Protein AF-L8DK13-F1 (afdb_monomer_lite)

Foldseek 3Di:
DDDDDDPDDPPPDPPDDDDVVDDPVPDPQKDKDFAQPPLDPVSPTFKMKIFGNDPAFADDDDADPDPFDALVRVVVVVVCVVRGDGMDMGGPNDPNGPVPDDSVVVVVVVVVVVVVD

Radius of gyration: 20.15 Å; chains: 1; bounding box: 44×33×72 Å

pLDDT: mean 72.35, std 19.39, range [33.91, 92.31]

Structure (mmCIF, N/CA/C/O backbone):
data_AF-L8DK13-F1
#
_entry.id   AF-L8DK13-F1
#
loop_
_atom_site.group_PDB
_atom_site.id
_atom_site.type_symbol
_atom_site.label_atom_id
_atom_site.label_alt_id
_atom_site.label_comp_id
_atom_site.label_asym_id
_atom_site.label_entity_id
_atom_site.label_seq_id
_atom_site.pdbx_PDB_ins_code
_atom_site.Cartn_x
_atom_site.Cartn_y
_atom_site.Cartn_z
_atom_site.occupancy
_atom_site.B_iso_or_equiv
_atom_site.auth_seq_id
_atom_site.auth_comp_id
_atom_site.auth_asym_id
_atom_site.auth_atom_id
_atom_site.pdbx_PDB_model_num
ATOM 1 N N . MET A 1 1 ? -23.829 4.672 53.962 1.00 44.41 1 MET A N 1
ATOM 2 C CA . MET A 1 1 ? -24.098 3.634 52.944 1.00 44.41 1 MET A CA 1
ATOM 3 C C . MET A 1 1 ? -24.572 4.309 51.663 1.00 44.41 1 MET A C 1
ATOM 5 O O . MET A 1 1 ? -25.763 4.499 51.485 1.00 44.41 1 MET A O 1
ATOM 9 N N . SER A 1 2 ? -23.640 4.729 50.811 1.00 36.41 2 SER A N 1
ATOM 10 C CA . SER A 1 2 ? -23.914 5.055 49.408 1.00 36.41 2 SER A CA 1
ATOM 11 C C . SER A 1 2 ? -22.697 4.560 48.640 1.00 36.41 2 SER A C 1
ATOM 13 O O . SER A 1 2 ? -21.616 5.139 48.745 1.00 36.41 2 SER A O 1
ATOM 15 N N . SER A 1 3 ? -22.842 3.377 48.052 1.00 38.72 3 SER A N 1
ATOM 16 C CA . SER A 1 3 ? -21.772 2.653 47.379 1.00 38.72 3 SER A CA 1
ATOM 17 C C . SER A 1 3 ? -21.578 3.222 45.979 1.00 38.72 3 SER A C 1
ATOM 19 O O . SER A 1 3 ? -22.474 3.149 45.144 1.00 38.72 3 SER A O 1
ATOM 21 N N . LEU A 1 4 ? -20.391 3.780 45.754 1.00 46.84 4 LEU A N 1
ATOM 22 C CA . LEU A 1 4 ? -19.792 3.998 44.443 1.00 46.84 4 LEU A CA 1
ATOM 23 C C . LEU A 1 4 ? -19.312 2.651 43.888 1.00 46.84 4 LEU A C 1
ATOM 25 O O . LEU A 1 4 ? -18.426 2.044 44.485 1.00 46.84 4 LEU A O 1
ATOM 29 N N . GLN A 1 5 ? -19.879 2.228 42.762 1.00 40.25 5 GLN A N 1
ATOM 30 C CA . GLN A 1 5 ? -19.323 1.287 41.774 1.00 40.25 5 GLN A CA 1
ATOM 31 C C . GLN A 1 5 ? -19.917 1.792 40.444 1.00 40.25 5 GLN A C 1
ATOM 33 O O . GLN A 1 5 ? -21.134 1.792 40.292 1.00 40.25 5 GLN A O 1
ATOM 38 N N . ASP A 1 6 ? -19.233 2.580 39.609 1.00 37.44 6 ASP A N 1
ATOM 39 C CA . ASP A 1 6 ? -18.040 2.290 38.793 1.00 37.44 6 ASP A CA 1
ATOM 40 C C . ASP A 1 6 ? -18.100 0.932 38.090 1.00 37.44 6 ASP A C 1
ATOM 42 O O . ASP A 1 6 ? -17.384 0.001 38.433 1.00 37.44 6 ASP A O 1
ATOM 46 N N . GLU A 1 7 ? -18.982 0.833 37.096 1.00 33.91 7 GLU A N 1
ATOM 47 C CA . GLU A 1 7 ? -18.956 -0.244 36.106 1.00 33.91 7 GLU A CA 1
ATOM 48 C C . GLU A 1 7 ? -18.175 0.255 34.885 1.00 33.91 7 GLU A C 1
ATOM 50 O O . GLU A 1 7 ? -18.721 0.589 33.828 1.00 33.91 7 GLU A O 1
ATOM 55 N N . SER A 1 8 ? -16.865 0.378 35.081 1.00 39.34 8 SER A N 1
ATOM 56 C CA . SER A 1 8 ? -15.896 0.480 34.006 1.00 39.34 8 SER A CA 1
ATOM 57 C C . SER A 1 8 ? -15.694 -0.892 33.349 1.00 39.34 8 SER A C 1
ATOM 59 O O . SER A 1 8 ? -15.570 -1.926 33.995 1.00 39.34 8 SER A O 1
ATOM 61 N N . GLU A 1 9 ? -15.606 -0.855 32.019 1.00 39.62 9 GLU A N 1
ATOM 62 C CA . GLU A 1 9 ? -14.722 -1.723 31.239 1.00 39.62 9 GLU A CA 1
ATOM 63 C C . GLU A 1 9 ? -15.159 -3.181 30.984 1.00 39.62 9 GLU A C 1
ATOM 65 O O . GLU A 1 9 ? -14.667 -4.146 31.557 1.00 39.62 9 GLU A O 1
ATOM 70 N N . ALA A 1 10 ? -15.967 -3.354 29.933 1.00 36.97 10 ALA A N 1
ATOM 71 C CA . ALA A 1 10 ? -15.989 -4.589 29.148 1.00 36.97 10 ALA A CA 1
ATOM 72 C C . ALA A 1 10 ? -15.507 -4.321 27.712 1.00 36.97 10 ALA A C 1
ATOM 74 O O . ALA A 1 10 ? -16.202 -4.595 26.733 1.00 36.97 10 ALA A O 1
ATOM 75 N N . VAL A 1 11 ? -14.289 -3.787 27.561 1.00 41.72 11 VAL A N 1
ATOM 76 C CA . VAL A 1 11 ? -13.576 -3.886 26.279 1.00 41.72 11 VAL A CA 1
ATOM 77 C C . VAL A 1 11 ? -13.049 -5.314 26.178 1.00 41.72 11 VAL A C 1
ATOM 79 O O . VAL A 1 11 ? -11.953 -5.646 26.628 1.00 41.72 11 VAL A O 1
ATOM 82 N N . GLY A 1 12 ? -13.886 -6.191 25.624 1.00 35.75 12 GLY A N 1
ATOM 83 C CA . GLY A 1 12 ? -13.552 -7.581 25.352 1.00 35.75 12 GLY A CA 1
ATOM 84 C C . GLY A 1 12 ? -12.262 -7.678 24.540 1.00 35.75 12 GLY A C 1
ATOM 85 O O . GLY A 1 12 ? -12.207 -7.327 23.362 1.00 35.75 12 GLY A O 1
ATOM 86 N N . LYS A 1 13 ? -11.207 -8.172 25.184 1.00 41.59 13 LYS A N 1
ATOM 87 C CA . LYS A 1 13 ? -9.921 -8.487 24.568 1.00 41.59 13 LYS A CA 1
ATOM 88 C C . LYS A 1 13 ? -10.120 -9.650 23.594 1.00 41.59 13 LYS A C 1
ATOM 90 O O . LYS A 1 13 ? -10.043 -10.813 23.985 1.00 41.59 13 LYS A O 1
ATOM 95 N N . VAL A 1 14 ? -10.383 -9.353 22.320 1.00 50.94 14 VAL A N 1
ATOM 96 C CA . VAL A 1 14 ? -10.389 -10.368 21.258 1.00 50.94 14 VAL A CA 1
ATOM 97 C C . VAL A 1 14 ? -8.948 -10.833 21.060 1.00 50.94 14 VAL A C 1
ATOM 99 O O . VAL A 1 14 ? -8.165 -10.220 20.336 1.00 50.94 14 VAL A O 1
ATOM 102 N N . ALA A 1 15 ? -8.568 -11.911 21.742 1.00 55.88 15 ALA A N 1
ATOM 103 C CA . ALA A 1 15 ? -7.326 -12.617 21.473 1.00 55.88 15 ALA A CA 1
ATOM 104 C C . ALA A 1 15 ? -7.436 -13.258 20.079 1.00 55.88 15 ALA A C 1
ATOM 106 O O . ALA A 1 15 ? -7.937 -14.369 19.920 1.00 55.88 15 ALA A O 1
ATOM 107 N N . GLY A 1 16 ? -7.039 -12.513 19.045 1.00 62.44 16 GLY A N 1
ATOM 108 C CA . GLY A 1 16 ? -7.101 -12.963 17.659 1.00 62.44 16 GLY A CA 1
ATOM 109 C C . GLY A 1 16 ? -6.255 -14.217 17.452 1.00 62.44 16 GLY A C 1
ATOM 110 O O . GLY A 1 16 ? -5.027 -14.172 17.514 1.00 62.44 16 GLY A O 1
ATOM 111 N N . LYS A 1 17 ? -6.907 -15.351 17.186 1.00 73.00 17 LYS A N 1
ATOM 112 C CA . LYS A 1 17 ? -6.241 -16.572 16.728 1.00 73.00 17 LYS A CA 1
ATOM 113 C C . LYS A 1 17 ? -5.663 -16.305 15.337 1.00 73.00 17 LYS A C 1
ATOM 115 O O . LYS A 1 17 ? -6.413 -16.054 14.400 1.00 73.00 17 LYS A O 1
ATOM 120 N N . LEU A 1 18 ? -4.339 -16.367 15.186 1.00 68.38 18 LEU A N 1
ATOM 121 C CA . LEU A 1 18 ? -3.693 -16.215 13.882 1.00 68.38 18 LEU A CA 1
ATOM 122 C C . LEU A 1 18 ? -4.001 -17.440 13.007 1.00 68.38 18 LEU A C 1
ATOM 124 O O . LEU A 1 18 ? -3.409 -18.506 13.182 1.00 68.38 18 LEU A O 1
ATOM 128 N N . VAL A 1 19 ? -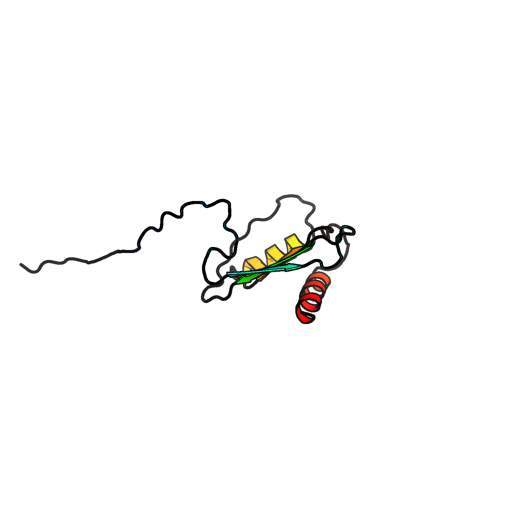4.921 -17.292 12.056 1.00 83.38 19 VAL A N 1
ATOM 129 C CA . VAL A 1 19 ? -5.227 -18.325 11.061 1.00 83.38 19 VAL A CA 1
ATOM 130 C C . VAL A 1 19 ? -4.461 -18.005 9.778 1.00 83.38 19 VAL A C 1
ATOM 132 O O . VAL A 1 19 ? -4.727 -17.002 9.125 1.00 83.38 19 VAL A O 1
ATOM 135 N N . ARG A 1 20 ? -3.506 -18.861 9.391 1.00 83.25 20 ARG A N 1
ATOM 136 C CA . ARG A 1 20 ? -2.608 -18.614 8.238 1.00 83.25 20 ARG A CA 1
ATOM 137 C C . ARG A 1 20 ? -3.310 -18.518 6.874 1.00 83.25 20 ARG A C 1
ATOM 139 O O . ARG A 1 20 ? -2.673 -18.117 5.908 1.00 83.25 20 ARG A O 1
ATOM 146 N N . THR A 1 21 ? -4.585 -18.890 6.784 1.00 87.75 21 THR A N 1
ATOM 147 C CA . THR A 1 21 ? -5.397 -18.785 5.561 1.00 87.75 21 THR A CA 1
ATOM 148 C C . THR A 1 21 ? -6.157 -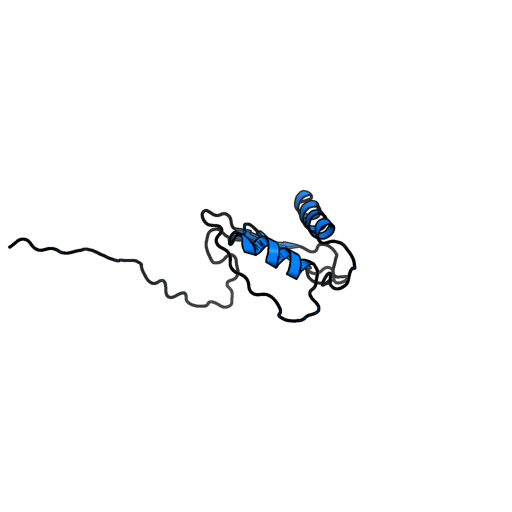17.459 5.448 1.00 87.75 21 THR A C 1
ATOM 150 O O . THR A 1 21 ? -6.783 -17.212 4.421 1.00 87.75 21 THR A O 1
ATOM 153 N N . GLN A 1 22 ? -6.108 -16.598 6.470 1.00 89.81 22 GLN A N 1
ATOM 154 C CA . GLN A 1 22 ? -6.749 -15.282 6.466 1.00 89.81 22 GLN A CA 1
ATOM 155 C C . GLN A 1 22 ? -5.779 -14.170 6.039 1.00 89.81 22 GLN A C 1
ATOM 157 O O . GLN A 1 22 ? -4.571 -14.256 6.258 1.00 89.81 22 GLN A O 1
ATOM 162 N N . GLY A 1 23 ? -6.319 -13.121 5.409 1.00 89.88 23 GLY A N 1
ATOM 163 C CA . GLY A 1 23 ? -5.550 -12.012 4.835 1.00 89.88 23 GLY A CA 1
ATOM 164 C C . GLY A 1 23 ? -6.099 -10.631 5.198 1.00 89.88 23 GLY A C 1
ATOM 165 O O . GLY A 1 23 ? -6.820 -10.465 6.177 1.00 89.88 23 GLY A O 1
ATOM 166 N N . VAL A 1 24 ? -5.774 -9.628 4.378 1.00 89.69 24 VAL A N 1
ATOM 167 C CA . VAL A 1 24 ? -6.089 -8.203 4.627 1.00 89.69 24 VAL A CA 1
ATOM 168 C C . VAL A 1 24 ? -7.585 -7.868 4.685 1.00 89.69 24 VAL A C 1
ATOM 170 O O . VAL A 1 24 ? -7.935 -6.793 5.149 1.00 89.69 24 VAL A O 1
ATOM 173 N N . THR A 1 25 ? -8.457 -8.771 4.237 1.00 91.75 25 THR A N 1
ATOM 174 C CA . THR A 1 25 ? -9.924 -8.638 4.302 1.00 91.75 25 THR A CA 1
ATOM 175 C C . THR A 1 25 ? -10.538 -9.381 5.491 1.00 91.75 25 THR A C 1
ATOM 177 O O . THR A 1 25 ? -11.755 -9.494 5.578 1.00 91.75 25 THR A O 1
ATOM 180 N N . SER A 1 26 ? -9.718 -9.963 6.374 1.00 90.75 26 SER A N 1
ATOM 181 C CA . SER A 1 26 ? -10.211 -10.611 7.592 1.00 90.75 26 SER A C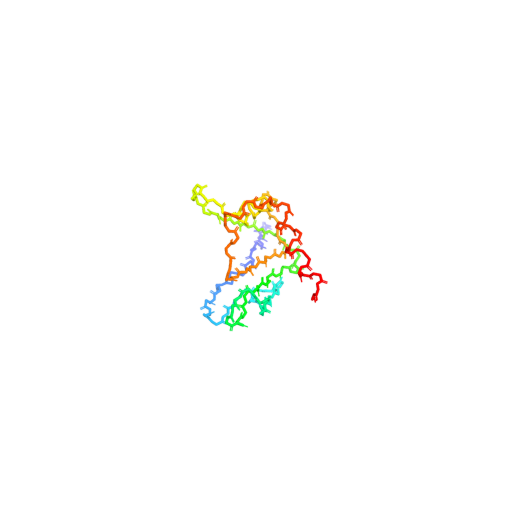A 1
ATOM 182 C C . SER A 1 26 ? -10.792 -9.615 8.601 1.00 90.75 26 SER A C 1
ATOM 184 O O . SER A 1 26 ? -11.794 -9.954 9.229 1.00 90.75 26 SER A O 1
ATOM 186 N N . PRO A 1 27 ? -10.206 -8.416 8.795 1.00 89.00 27 PRO A N 1
ATOM 187 C CA . PRO A 1 27 ? -10.869 -7.347 9.530 1.00 89.00 27 PRO A CA 1
ATOM 188 C C . PRO A 1 27 ? -12.001 -6.741 8.692 1.00 89.00 27 PRO A C 1
ATOM 190 O O . PRO A 1 27 ? -11.880 -6.609 7.472 1.00 89.00 27 PRO A O 1
ATOM 193 N N . ALA A 1 28 ? -13.086 -6.333 9.350 1.00 88.94 28 ALA A N 1
ATOM 194 C CA . ALA A 1 28 ? -14.168 -5.599 8.699 1.00 88.94 28 ALA A CA 1
ATOM 195 C C . ALA A 1 28 ? -13.687 -4.232 8.176 1.00 88.94 28 ALA A C 1
ATOM 197 O O . ALA A 1 28 ? -12.734 -3.658 8.701 1.00 88.94 28 ALA A O 1
ATOM 198 N N . GLY A 1 29 ? -14.357 -3.714 7.143 1.00 90.62 29 GLY A N 1
ATOM 199 C CA . GLY A 1 29 ? -14.038 -2.410 6.552 1.00 90.62 29 GLY A CA 1
ATOM 200 C C . GLY A 1 29 ? -12.844 -2.418 5.593 1.00 90.62 29 GLY A C 1
ATOM 201 O O . GLY A 1 29 ? -12.357 -1.352 5.226 1.00 90.62 29 GLY A O 1
ATOM 202 N N . PHE A 1 30 ? -12.367 -3.590 5.157 1.00 92.31 30 PHE A N 1
ATOM 203 C CA . PHE A 1 30 ? -11.309 -3.702 4.153 1.00 92.31 30 PHE A CA 1
ATOM 204 C C . PHE A 1 30 ? -11.744 -4.532 2.945 1.00 92.31 30 PHE A C 1
ATOM 206 O O . PHE A 1 30 ? -12.143 -5.690 3.065 1.00 92.31 30 PHE A O 1
ATOM 213 N N . ARG A 1 31 ? -11.563 -3.965 1.749 1.00 91.88 31 ARG A N 1
ATOM 214 C CA . ARG A 1 31 ? -11.643 -4.686 0.471 1.00 91.88 31 ARG A CA 1
ATOM 215 C C . ARG A 1 31 ? -10.262 -4.851 -0.132 1.00 91.88 31 ARG A C 1
ATOM 217 O O . ARG A 1 31 ? -9.405 -3.982 0.012 1.00 91.88 31 ARG A O 1
ATOM 224 N N . ALA A 1 32 ? -10.061 -5.931 -0.876 1.00 92.25 32 ALA A N 1
ATOM 225 C CA . ALA A 1 32 ? -8.854 -6.109 -1.662 1.00 92.25 32 ALA A CA 1
ATOM 226 C C . ALA A 1 32 ? -9.146 -6.789 -2.998 1.00 92.25 32 ALA A C 1
ATOM 228 O O . ALA A 1 32 ? -10.054 -7.609 -3.104 1.00 92.25 32 ALA A O 1
ATOM 229 N N . ALA A 1 33 ? -8.354 -6.450 -4.009 1.00 91.06 33 ALA A N 1
ATOM 230 C CA . ALA A 1 33 ? -8.392 -7.079 -5.322 1.00 91.06 33 ALA A CA 1
ATOM 231 C C . ALA A 1 33 ? -6.974 -7.185 -5.888 1.00 91.06 33 ALA A C 1
ATOM 233 O O . ALA A 1 33 ? -6.128 -6.330 -5.625 1.00 91.06 33 ALA A O 1
ATOM 234 N N . GLY A 1 34 ? -6.719 -8.227 -6.677 1.00 89.94 34 GLY A N 1
ATOM 235 C CA . GLY A 1 34 ? -5.459 -8.426 -7.384 1.00 89.94 34 GLY A CA 1
ATOM 236 C C . GLY A 1 34 ? -5.727 -8.797 -8.833 1.00 89.94 34 GLY A C 1
ATOM 237 O O . GLY A 1 34 ? -6.428 -9.773 -9.085 1.00 89.94 34 GLY A O 1
ATOM 238 N N . ILE A 1 35 ? -5.170 -8.037 -9.774 1.00 86.06 35 ILE A N 1
ATOM 239 C CA . I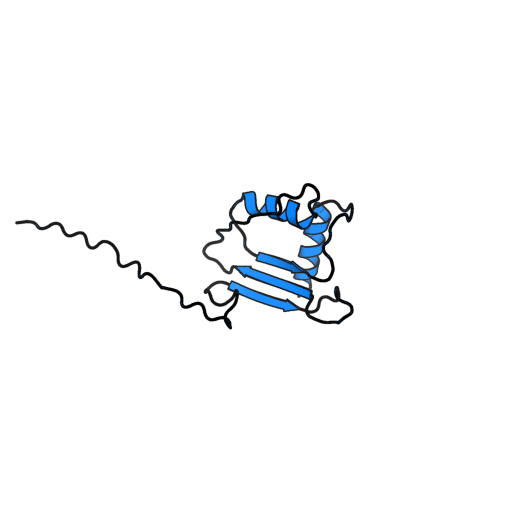LE A 1 35 ? -5.395 -8.226 -11.209 1.00 86.06 35 ILE A CA 1
ATOM 240 C C . ILE A 1 35 ? -4.074 -8.411 -11.968 1.00 86.06 35 ILE A C 1
ATOM 242 O O . ILE A 1 35 ? -3.027 -7.905 -11.538 1.00 86.06 35 ILE A O 1
ATOM 246 N N . PRO A 1 36 ? -4.100 -9.111 -13.112 1.00 86.56 36 PRO A N 1
ATOM 247 C CA . PRO A 1 36 ? -3.024 -9.054 -14.089 1.00 86.56 36 PRO A CA 1
ATOM 248 C C . PRO A 1 36 ? -3.125 -7.742 -14.880 1.00 86.56 36 PRO A C 1
ATOM 250 O O . PRO 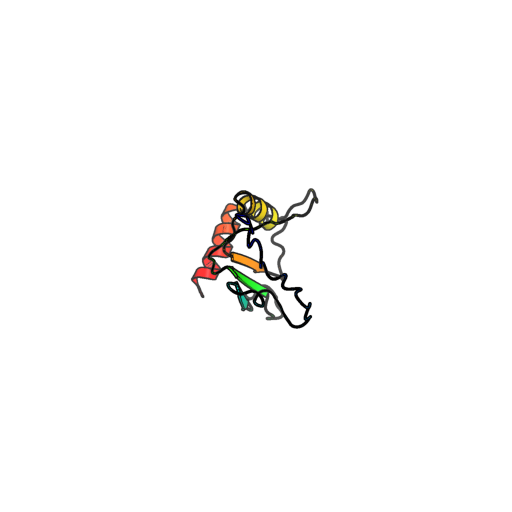A 1 36 ? -3.981 -7.579 -15.744 1.00 86.56 36 PRO A O 1
ATOM 253 N N . ALA A 1 37 ? -2.256 -6.780 -14.578 1.00 79.75 37 ALA A N 1
ATOM 254 C CA . ALA A 1 37 ? -2.175 -5.494 -15.268 1.00 79.75 37 ALA A CA 1
ATOM 255 C C . ALA A 1 37 ? -1.184 -5.497 -16.448 1.00 79.75 37 ALA A C 1
ATOM 257 O O . ALA A 1 37 ? -1.062 -4.470 -17.125 1.00 79.75 37 ALA A O 1
ATOM 258 N N . GLY A 1 38 ? -0.496 -6.621 -16.690 1.00 80.31 38 GLY A N 1
ATOM 259 C CA . GLY A 1 38 ? 0.419 -6.824 -17.820 1.00 80.31 38 GLY A CA 1
ATOM 260 C C . GLY A 1 38 ? 1.843 -6.316 -17.578 1.00 80.31 38 GLY A C 1
ATOM 261 O O . GLY A 1 38 ? 2.586 -6.089 -18.526 1.00 80.31 38 GLY A O 1
ATOM 262 N N . ILE A 1 39 ? 2.229 -6.111 -16.317 1.00 79.44 39 ILE A N 1
ATOM 263 C CA . ILE A 1 39 ? 3.589 -5.731 -15.914 1.00 79.44 39 ILE A CA 1
ATOM 264 C C . ILE A 1 39 ? 4.504 -6.960 -15.948 1.00 79.44 39 ILE A C 1
ATOM 266 O O . ILE A 1 39 ? 5.655 -6.876 -16.370 1.00 79.44 39 ILE A O 1
ATOM 270 N N . LYS A 1 40 ? 4.008 -8.121 -15.505 1.00 76.94 40 LYS A N 1
ATOM 271 C CA . LYS A 1 40 ? 4.734 -9.388 -15.610 1.00 76.94 40 LYS A CA 1
ATOM 272 C C . LYS A 1 40 ? 4.424 -10.057 -16.943 1.00 76.94 40 LYS A C 1
ATOM 274 O O . LYS A 1 40 ? 3.280 -10.420 -17.199 1.00 76.94 40 LYS A O 1
ATOM 279 N N . VAL A 1 41 ? 5.471 -10.389 -17.698 1.00 79.69 41 VAL A N 1
ATOM 280 C CA . VAL A 1 41 ? 5.376 -11.198 -18.932 1.00 79.69 41 VAL A CA 1
ATOM 281 C C . VAL A 1 41 ? 4.672 -12.542 -18.687 1.00 79.69 41 VAL A C 1
ATOM 283 O O . VAL A 1 41 ? 3.977 -13.047 -19.556 1.00 79.69 41 VAL A O 1
ATOM 286 N N . SER A 1 42 ? 4.766 -13.090 -17.468 1.00 81.69 42 SER A N 1
ATOM 287 C CA . SER A 1 42 ? 4.089 -14.338 -17.080 1.00 81.69 42 SER A CA 1
ATOM 288 C C . SER A 1 42 ? 2.552 -14.278 -17.056 1.00 81.69 42 SER A C 1
ATOM 290 O O . SER A 1 42 ? 1.930 -15.294 -16.776 1.00 81.69 42 SER A O 1
ATOM 292 N N . GLY A 1 43 ? 1.932 -13.099 -17.192 1.00 80.19 43 GLY A N 1
ATOM 293 C CA . GLY A 1 43 ? 0.471 -12.933 -17.129 1.00 80.19 43 GLY A CA 1
ATOM 294 C C . GLY A 1 43 ? -0.161 -13.122 -15.741 1.00 80.19 43 GLY A C 1
ATOM 295 O O . GLY A 1 43 ? -1.358 -12.916 -15.577 1.00 80.19 43 GLY A O 1
ATOM 296 N N . ARG A 1 44 ? 0.622 -13.491 -14.719 1.00 84.88 44 ARG A N 1
ATOM 297 C CA . ARG A 1 44 ? 0.162 -13.574 -13.323 1.00 84.88 44 ARG A CA 1
ATOM 298 C C . ARG A 1 44 ? -0.223 -12.203 -12.772 1.00 84.88 44 ARG A C 1
ATOM 300 O O . ARG A 1 44 ? 0.390 -11.204 -13.146 1.00 84.88 44 ARG A O 1
ATOM 307 N N . SER A 1 45 ? -1.124 -12.184 -11.785 1.00 82.69 45 SER A N 1
ATOM 308 C CA . SER A 1 45 ? -1.481 -10.961 -11.062 1.00 82.69 45 SER A CA 1
ATOM 309 C C . SER A 1 45 ? -0.240 -10.214 -10.577 1.00 82.69 45 SER A C 1
ATOM 311 O O . SER A 1 45 ? 0.685 -10.769 -9.963 1.00 82.69 45 SER A O 1
ATOM 313 N N . ASP A 1 46 ? -0.210 -8.934 -10.908 1.00 86.00 46 ASP A N 1
ATOM 314 C CA . ASP A 1 46 ? 0.945 -8.070 -10.722 1.00 86.00 46 ASP A CA 1
ATOM 315 C C . ASP A 1 46 ? 0.570 -6.676 -10.219 1.00 86.00 46 ASP A C 1
ATOM 317 O O . ASP A 1 46 ? 1.469 -5.912 -9.868 1.00 86.00 46 ASP A O 1
ATOM 321 N N . LEU A 1 47 ? -0.725 -6.391 -10.082 1.00 84.50 47 LEU A N 1
ATOM 322 C CA . LEU A 1 47 ? -1.274 -5.207 -9.447 1.00 84.50 47 LEU A CA 1
ATOM 323 C C . LEU A 1 47 ? -2.267 -5.633 -8.366 1.00 84.50 47 LEU A C 1
ATOM 325 O O . LEU A 1 47 ? -3.116 -6.487 -8.598 1.00 84.50 47 LEU A O 1
ATOM 329 N N . ALA A 1 48 ? -2.170 -5.025 -7.192 1.00 89.56 48 ALA A N 1
ATOM 330 C CA . ALA A 1 48 ? -3.064 -5.241 -6.070 1.00 89.56 48 ALA A CA 1
ATOM 331 C C . ALA A 1 48 ? -3.553 -3.905 -5.504 1.00 89.56 48 ALA A C 1
ATOM 333 O O . ALA A 1 48 ? -2.818 -2.914 -5.470 1.00 89.56 48 ALA A O 1
ATOM 334 N N . LEU A 1 49 ? -4.794 -3.902 -5.037 1.00 90.44 49 LEU A N 1
ATOM 335 C CA . LEU A 1 49 ? -5.439 -2.809 -4.329 1.00 90.44 49 LEU A CA 1
ATOM 336 C C . LEU A 1 49 ? -5.909 -3.331 -2.975 1.00 90.44 49 LEU A C 1
ATOM 338 O O . LEU A 1 49 ? -6.536 -4.384 -2.907 1.00 90.44 49 LEU A O 1
ATOM 342 N N . VAL A 1 50 ? -5.649 -2.562 -1.925 1.00 91.19 50 VAL A N 1
ATOM 343 C CA . VAL A 1 50 ? -6.301 -2.694 -0.622 1.00 91.19 50 VAL A CA 1
ATOM 344 C C . VAL A 1 50 ? -7.011 -1.379 -0.345 1.00 91.19 50 VAL A C 1
ATOM 346 O O . VAL A 1 50 ? -6.403 -0.317 -0.473 1.00 91.19 50 VAL A O 1
ATOM 349 N N . PHE A 1 51 ? -8.290 -1.437 -0.001 1.00 91.56 51 PHE A N 1
ATOM 350 C CA . PHE A 1 51 ? -9.156 -0.285 0.206 1.00 91.56 51 PHE A CA 1
ATOM 351 C C . PHE A 1 51 ? -9.780 -0.353 1.598 1.00 91.56 51 PHE A C 1
ATOM 353 O O . PHE A 1 51 ? -10.376 -1.364 1.953 1.00 91.56 51 PHE A O 1
ATOM 360 N N . ASN A 1 52 ? -9.633 0.727 2.359 1.00 91.56 52 ASN A N 1
ATOM 361 C CA . ASN A 1 52 ? -10.285 0.940 3.640 1.00 91.56 52 ASN A CA 1
ATOM 362 C C . ASN A 1 52 ? -11.629 1.647 3.393 1.00 91.56 52 ASN A C 1
ATOM 364 O O . ASN A 1 52 ? -11.674 2.747 2.830 1.00 91.56 52 ASN A O 1
ATOM 368 N N . GLU A 1 53 ? -12.715 0.995 3.788 1.00 90.56 53 GLU A N 1
ATOM 369 C CA . GLU A 1 53 ? -14.090 1.481 3.673 1.00 90.56 53 GLU A CA 1
ATOM 370 C C . GLU A 1 53 ? -14.463 2.491 4.769 1.00 90.56 53 GLU A C 1
ATOM 372 O O . GLU A 1 53 ? -15.472 3.181 4.636 1.00 90.56 53 GLU A O 1
ATOM 377 N N . GLY A 1 54 ? -13.624 2.650 5.795 1.00 89.56 54 GLY A N 1
ATOM 378 C CA . GLY A 1 54 ? -13.878 3.493 6.958 1.00 89.56 54 GLY A CA 1
ATOM 379 C C . GLY A 1 54 ? -14.604 2.739 8.082 1.00 89.56 54 GLY A C 1
ATOM 380 O O . GLY A 1 54 ? -14.743 1.515 8.019 1.00 89.56 54 GLY A O 1
ATOM 381 N N . PRO A 1 55 ? -15.060 3.450 9.130 1.00 90.81 55 PRO A N 1
ATOM 382 C CA . PRO A 1 55 ? -15.113 4.915 9.255 1.00 90.81 55 PRO A CA 1
ATOM 383 C C . PRO A 1 55 ? -13.755 5.578 9.535 1.00 90.81 55 PRO A C 1
ATOM 385 O O . PRO A 1 55 ? -13.537 6.727 9.143 1.00 90.81 55 PRO A O 1
ATOM 388 N N . ASP A 1 56 ? -12.827 4.851 10.153 1.00 92.31 56 ASP A N 1
ATOM 389 C CA . ASP A 1 56 ? -11.510 5.367 10.511 1.00 92.31 56 ASP A CA 1
ATOM 390 C C . ASP A 1 56 ? -10.468 5.081 9.436 1.00 92.31 56 ASP A C 1
ATOM 392 O O . ASP A 1 56 ? -10.416 4.006 8.842 1.00 92.31 56 ASP A O 1
ATOM 396 N N . PHE A 1 57 ? -9.583 6.051 9.217 1.00 91.06 57 PHE A N 1
ATOM 397 C CA . PHE A 1 57 ? -8.534 5.977 8.196 1.00 91.06 57 PHE A CA 1
ATOM 398 C C . PHE A 1 57 ? -7.128 6.014 8.787 1.00 91.06 57 PHE A C 1
ATOM 400 O O . PHE A 1 57 ? -6.187 6.308 8.057 1.00 91.06 57 PHE A O 1
ATOM 407 N N . ALA A 1 58 ? -6.977 5.767 10.090 1.00 91.50 58 ALA A N 1
ATOM 408 C CA . ALA A 1 58 ? -5.685 5.823 10.764 1.00 91.50 58 ALA A CA 1
ATOM 409 C C . ALA A 1 58 ? -4.666 4.893 10.088 1.00 91.50 58 ALA A C 1
ATOM 411 O O . ALA A 1 58 ? -4.957 3.735 9.784 1.00 91.50 58 ALA A O 1
ATOM 412 N N . ALA A 1 59 ? -3.468 5.412 9.834 1.00 90.12 59 ALA A N 1
ATOM 413 C CA . ALA A 1 59 ? -2.421 4.685 9.143 1.00 90.12 59 ALA A CA 1
ATOM 414 C C . ALA A 1 59 ? -1.040 5.045 9.684 1.00 90.12 59 ALA A C 1
ATOM 416 O O . ALA A 1 59 ? -0.723 6.209 9.921 1.00 90.12 59 ALA A O 1
ATOM 417 N N . ALA A 1 60 ? -0.195 4.027 9.803 1.00 89.50 60 ALA A N 1
ATOM 418 C CA . ALA A 1 60 ? 1.217 4.159 10.114 1.00 89.50 60 ALA A CA 1
ATOM 419 C C . ALA A 1 60 ? 2.029 3.351 9.098 1.00 89.50 60 ALA A C 1
ATOM 421 O O . ALA A 1 60 ? 1.568 2.330 8.585 1.00 89.50 60 ALA A O 1
ATOM 422 N N . GLY A 1 61 ? 3.247 3.796 8.803 1.00 87.38 61 GLY A N 1
ATOM 423 C CA . GLY A 1 61 ? 4.147 3.053 7.933 1.00 87.38 61 GLY A CA 1
ATOM 424 C C . GLY A 1 61 ? 5.601 3.393 8.193 1.00 87.38 61 GLY A C 1
ATOM 425 O O . GLY A 1 61 ? 5.960 4.542 8.439 1.00 87.38 61 GLY A O 1
ATOM 426 N N . VAL A 1 62 ? 6.436 2.364 8.120 1.00 90.38 62 VAL A N 1
ATOM 427 C CA . VAL A 1 62 ? 7.890 2.475 8.196 1.00 90.38 62 VAL A CA 1
ATOM 428 C C . VAL A 1 62 ? 8.483 2.214 6.821 1.00 90.38 62 VAL A C 1
ATOM 430 O O . VAL A 1 62 ? 7.962 1.428 6.031 1.00 90.38 62 VAL A O 1
ATOM 433 N N . PHE A 1 63 ? 9.584 2.889 6.523 1.00 89.19 63 PHE A N 1
ATOM 434 C CA . PHE A 1 63 ? 10.196 2.873 5.202 1.00 89.19 63 PHE A CA 1
ATOM 435 C C . PHE A 1 63 ? 11.668 2.500 5.292 1.00 89.19 63 PHE A C 1
ATOM 437 O O . PHE A 1 63 ? 12.300 2.647 6.337 1.00 89.19 63 PHE A O 1
ATOM 444 N N . THR A 1 64 ? 12.231 2.048 4.171 1.00 86.69 64 THR A N 1
ATOM 445 C CA . THR A 1 64 ? 13.653 1.703 4.110 1.00 86.69 64 THR A CA 1
ATOM 446 C C . THR A 1 64 ? 14.550 2.890 4.480 1.00 86.69 64 THR A C 1
ATOM 448 O O . THR A 1 64 ? 14.302 4.035 4.089 1.00 86.69 64 THR A O 1
ATOM 451 N N . ARG A 1 65 ? 15.625 2.590 5.219 1.00 85.62 65 ARG A N 1
ATOM 452 C CA . ARG A 1 65 ? 16.682 3.542 5.598 1.00 85.62 65 ARG A CA 1
ATOM 453 C C . ARG A 1 65 ? 17.779 3.673 4.538 1.00 85.62 65 ARG A C 1
ATOM 455 O O . ARG A 1 65 ? 18.697 4.465 4.725 1.00 85.62 65 ARG A O 1
ATOM 462 N N . ASN A 1 66 ? 17.710 2.907 3.445 1.00 87.12 66 ASN A N 1
ATOM 463 C CA . ASN A 1 66 ? 18.683 3.017 2.358 1.00 87.12 66 ASN A CA 1
ATOM 464 C C . ASN A 1 66 ? 18.687 4.452 1.790 1.00 87.12 66 ASN A C 1
ATOM 466 O O . ASN A 1 66 ? 17.635 5.086 1.671 1.00 87.12 66 ASN A O 1
ATOM 470 N N . LYS A 1 67 ? 19.878 4.956 1.446 1.00 76.81 67 LYS A N 1
ATOM 471 C CA . LYS A 1 67 ? 20.076 6.259 0.798 1.00 76.81 67 LYS A CA 1
ATOM 472 C C . LYS A 1 67 ? 19.414 6.304 -0.583 1.00 76.81 67 LYS A C 1
ATOM 474 O O . LYS A 1 67 ? 18.863 7.333 -0.959 1.00 76.81 67 LYS A O 1
ATOM 479 N N . VAL A 1 68 ? 19.412 5.183 -1.308 1.00 78.44 68 VAL A N 1
ATOM 480 C CA . VAL A 1 68 ? 18.729 5.059 -2.600 1.00 78.44 68 VAL A CA 1
ATOM 481 C C . VAL A 1 68 ? 17.284 4.634 -2.356 1.00 78.44 68 VAL A C 1
ATOM 483 O O . VAL A 1 68 ? 16.994 3.469 -2.079 1.00 78.44 68 VAL A O 1
ATOM 486 N N . LYS A 1 69 ? 16.363 5.597 -2.438 1.00 77.38 69 LYS A N 1
ATOM 487 C CA . LYS A 1 69 ? 14.922 5.365 -2.294 1.00 77.38 69 LYS A CA 1
ATOM 488 C C . LYS A 1 69 ? 14.244 5.444 -3.649 1.00 77.38 69 LYS A C 1
ATOM 490 O O . LYS A 1 69 ? 14.423 6.399 -4.398 1.00 77.38 69 LYS A O 1
ATOM 495 N N . ALA A 1 70 ? 13.421 4.446 -3.942 1.00 75.44 70 ALA A N 1
ATOM 496 C CA . ALA A 1 70 ? 12.572 4.478 -5.117 1.00 75.44 70 ALA A CA 1
ATOM 497 C C . ALA A 1 70 ? 11.484 5.561 -4.966 1.00 75.44 70 ALA A C 1
ATOM 499 O O . ALA A 1 70 ? 11.023 5.850 -3.856 1.00 75.44 70 ALA A O 1
ATOM 500 N N . ALA A 1 71 ? 10.988 6.083 -6.090 1.00 76.56 71 ALA A N 1
ATOM 501 C CA . ALA A 1 71 ? 9.913 7.076 -6.110 1.00 76.56 71 ALA A CA 1
ATOM 502 C C . ALA A 1 71 ? 8.642 6.701 -5.299 1.00 76.56 71 ALA A C 1
ATOM 504 O O . ALA A 1 71 ? 8.068 7.601 -4.681 1.00 76.56 71 ALA A O 1
ATOM 505 N N . PRO A 1 72 ? 8.184 5.426 -5.210 1.00 77.62 72 PRO A N 1
ATOM 506 C CA . PRO A 1 72 ? 6.976 5.107 -4.453 1.00 77.62 72 PRO A CA 1
ATOM 507 C C . PRO A 1 72 ? 7.202 5.156 -2.939 1.00 77.62 72 PRO A C 1
ATOM 509 O O . PRO A 1 72 ? 6.250 5.396 -2.200 1.00 77.62 72 PRO A O 1
ATOM 512 N N . VAL A 1 73 ? 8.443 4.978 -2.473 1.00 79.69 73 VAL A N 1
ATOM 513 C CA . VAL A 1 73 ? 8.796 5.116 -1.053 1.00 79.69 73 VAL A CA 1
ATOM 514 C C . VAL A 1 73 ? 8.686 6.579 -0.637 1.00 79.69 73 VAL A C 1
ATOM 516 O O . VAL A 1 73 ? 8.032 6.877 0.358 1.00 79.69 73 VAL A O 1
ATOM 519 N N . LEU A 1 74 ? 9.253 7.487 -1.436 1.00 82.06 74 LEU A N 1
ATOM 520 C CA . LEU A 1 74 ? 9.200 8.929 -1.176 1.00 82.06 74 LEU A CA 1
ATOM 521 C C . LEU A 1 74 ? 7.756 9.452 -1.180 1.00 82.06 74 LEU A C 1
ATOM 523 O O . LEU A 1 74 ? 7.358 10.189 -0.283 1.00 82.06 74 LEU A O 1
ATOM 527 N N . TRP A 1 75 ? 6.941 9.015 -2.143 1.00 82.44 75 TRP A N 1
ATOM 528 C CA . TRP A 1 75 ? 5.524 9.383 -2.184 1.00 82.44 75 TRP A CA 1
ATOM 529 C C . TRP A 1 75 ? 4.744 8.850 -0.979 1.00 82.44 75 TRP A C 1
ATOM 531 O O . TRP A 1 75 ? 3.971 9.579 -0.365 1.00 82.44 75 TRP A O 1
ATOM 541 N N . SER A 1 76 ? 4.951 7.584 -0.616 1.00 79.88 76 SER A N 1
ATOM 542 C CA . SER A 1 76 ? 4.232 6.977 0.507 1.00 79.88 76 SER A CA 1
ATOM 543 C C . SER A 1 76 ? 4.604 7.635 1.839 1.00 79.88 76 SER A C 1
ATOM 545 O O . SER A 1 76 ? 3.730 7.801 2.684 1.00 79.88 76 SER A O 1
ATOM 547 N N . GLN A 1 77 ? 5.858 8.079 2.000 1.00 84.62 77 GLN A N 1
ATOM 548 C CA . GLN A 1 77 ? 6.290 8.913 3.130 1.00 84.62 77 GLN A CA 1
ATOM 549 C C . GLN A 1 77 ? 5.498 10.219 3.207 1.00 84.62 77 GLN A C 1
ATOM 551 O O . GLN A 1 77 ? 5.043 10.599 4.282 1.00 84.62 77 GLN A O 1
ATOM 556 N N . GLN A 1 78 ? 5.290 10.877 2.065 1.00 83.12 78 GLN A N 1
ATOM 557 C CA . GLN A 1 78 ? 4.525 12.119 1.995 1.00 83.12 78 GLN A CA 1
ATOM 558 C C . GLN A 1 78 ? 3.028 11.910 2.261 1.00 83.12 78 GLN A C 1
ATOM 560 O O . GLN A 1 78 ? 2.404 12.759 2.880 1.00 83.12 78 GLN A O 1
ATOM 565 N N . VAL A 1 79 ? 2.439 10.796 1.819 1.00 82.62 79 VAL A N 1
ATOM 566 C CA . VAL A 1 79 ? 1.023 10.487 2.094 1.00 82.62 79 VAL A CA 1
ATOM 567 C C . VAL A 1 79 ? 0.813 10.152 3.573 1.00 82.62 79 VAL A C 1
ATOM 569 O O . VAL A 1 79 ? -0.137 10.638 4.189 1.00 82.62 79 VAL A O 1
ATOM 572 N N . LEU A 1 80 ? 1.718 9.363 4.161 1.00 85.25 80 LEU A N 1
ATOM 573 C CA . LEU A 1 80 ? 1.624 8.937 5.558 1.00 85.25 80 LEU A CA 1
ATOM 574 C C . LEU A 1 80 ? 1.946 10.038 6.575 1.00 85.25 80 LEU A C 1
ATOM 576 O O . LEU A 1 80 ? 1.638 9.850 7.748 1.00 85.25 80 LEU A O 1
ATOM 580 N N . SER A 1 81 ? 2.471 11.198 6.163 1.00 81.62 81 SER A N 1
ATOM 581 C CA . SER A 1 81 ? 2.646 12.344 7.072 1.00 81.62 81 SER A CA 1
ATOM 582 C C . SER A 1 81 ? 1.322 12.847 7.657 1.00 81.62 81 SER A C 1
ATOM 584 O O . SER A 1 81 ? 1.303 13.420 8.740 1.00 81.62 81 SER A O 1
ATOM 586 N N . THR A 1 82 ? 0.206 12.590 6.967 1.00 82.88 82 THR A N 1
ATOM 587 C CA . THR A 1 82 ? -1.145 12.932 7.434 1.00 82.88 82 THR A CA 1
ATOM 588 C C . THR A 1 82 ? -1.713 11.924 8.437 1.00 82.88 82 THR A C 1
ATOM 590 O O . THR A 1 82 ? -2.788 12.155 8.985 1.00 82.88 82 THR A O 1
ATOM 593 N N . GLY A 1 83 ? -1.040 10.783 8.640 1.00 85.38 83 GLY A N 1
ATOM 594 C CA . GLY A 1 83 ? -1.521 9.681 9.478 1.00 85.38 83 GLY A CA 1
ATOM 595 C C . GLY A 1 83 ? -2.814 9.029 8.977 1.00 85.38 83 GLY A C 1
ATOM 596 O O . GLY A 1 83 ? -3.441 8.275 9.720 1.00 85.38 83 GLY A O 1
ATOM 597 N N . ARG A 1 84 ? -3.249 9.331 7.744 1.00 87.00 84 ARG A N 1
ATOM 598 C CA . ARG A 1 84 ? -4.523 8.868 7.184 1.00 87.00 84 ARG A CA 1
ATOM 599 C C . ARG A 1 84 ? -4.336 8.206 5.825 1.00 87.00 84 ARG A C 1
ATOM 601 O O . ARG A 1 84 ? -3.663 8.746 4.948 1.00 87.00 84 ARG A O 1
ATOM 608 N N . LEU A 1 85 ? -4.968 7.053 5.615 1.00 86.94 85 LEU A N 1
ATOM 609 C CA . LEU A 1 85 ? -4.878 6.311 4.362 1.00 86.94 85 LEU A CA 1
ATOM 610 C C . LEU A 1 85 ? -6.195 5.609 4.023 1.00 86.94 85 LEU A C 1
ATOM 612 O O . LEU A 1 85 ? -6.766 4.883 4.831 1.00 86.94 85 LEU A O 1
ATOM 616 N N . ARG A 1 86 ? -6.654 5.809 2.783 1.00 88.50 86 ARG A N 1
ATOM 617 C CA . ARG A 1 86 ? -7.874 5.181 2.253 1.00 88.50 86 ARG A CA 1
ATOM 618 C C . ARG A 1 86 ? -7.600 3.959 1.387 1.00 88.50 86 ARG A C 1
ATOM 620 O O . ARG A 1 86 ? -8.403 3.039 1.360 1.00 88.50 86 ARG A O 1
ATOM 627 N N . ALA A 1 87 ? -6.490 3.945 0.656 1.00 88.44 87 ALA A N 1
ATOM 628 C CA . ALA A 1 87 ? -6.155 2.823 -0.207 1.00 88.44 87 ALA A CA 1
ATOM 629 C C . ALA A 1 87 ? -4.649 2.671 -0.400 1.00 88.44 87 ALA A C 1
ATOM 631 O O . ALA A 1 87 ? -3.926 3.663 -0.530 1.00 88.44 87 ALA A O 1
ATOM 632 N N . VAL A 1 88 ? -4.189 1.425 -0.467 1.00 87.56 88 VAL A N 1
ATOM 633 C CA . VAL A 1 88 ? -2.824 1.063 -0.846 1.00 87.56 88 VAL A CA 1
ATOM 634 C C . VAL A 1 88 ? -2.877 0.364 -2.192 1.00 87.56 88 VAL A C 1
ATOM 636 O O . VAL A 1 88 ? -3.613 -0.599 -2.378 1.00 87.56 88 VAL A O 1
ATOM 639 N N . ILE A 1 89 ? -2.059 0.836 -3.128 1.00 86.88 89 ILE A N 1
ATOM 640 C CA . ILE A 1 89 ? -1.870 0.189 -4.425 1.00 86.88 89 ILE A CA 1
ATOM 641 C C . ILE A 1 89 ? -0.475 -0.407 -4.431 1.00 86.88 89 ILE A C 1
ATOM 643 O O . ILE A 1 89 ? 0.510 0.287 -4.158 1.00 86.88 89 ILE A O 1
ATOM 647 N N . LEU A 1 90 ? -0.377 -1.682 -4.764 1.00 85.62 90 LEU A N 1
ATOM 648 C CA . LEU A 1 90 ? 0.876 -2.411 -4.825 1.00 85.62 90 LEU A CA 1
ATOM 649 C C . LEU A 1 90 ? 1.025 -2.979 -6.225 1.00 85.62 90 LEU A C 1
ATOM 651 O O . LEU A 1 90 ? 0.063 -3.462 -6.805 1.00 85.62 90 LEU A O 1
ATOM 655 N N . ASN A 1 91 ? 2.228 -2.920 -6.776 1.00 87.56 91 ASN A N 1
ATOM 656 C CA . ASN A 1 91 ? 2.531 -3.597 -8.023 1.00 87.56 91 ASN A CA 1
ATOM 657 C C . ASN A 1 91 ? 3.794 -4.439 -7.852 1.00 87.56 91 ASN A C 1
ATOM 659 O O . ASN A 1 91 ? 4.622 -4.180 -6.981 1.00 87.56 91 ASN A O 1
ATOM 663 N N . SER A 1 92 ? 3.940 -5.441 -8.703 1.00 79.94 92 SER A N 1
ATOM 664 C CA . SER A 1 92 ? 5.110 -6.308 -8.794 1.00 79.94 92 SER A CA 1
ATOM 665 C C . SER A 1 92 ? 5.538 -6.428 -10.258 1.00 79.94 92 SER A C 1
ATOM 667 O O . SER A 1 92 ? 4.805 -6.017 -11.150 1.00 79.94 92 SER A O 1
ATOM 669 N N . GLY A 1 93 ? 6.747 -6.928 -10.521 1.00 76.75 93 GLY A N 1
ATOM 670 C CA . GLY A 1 93 ? 7.312 -6.960 -11.880 1.00 76.75 93 GLY A CA 1
ATOM 671 C C . GLY A 1 93 ? 8.013 -5.665 -12.318 1.00 76.75 93 GLY A C 1
ATOM 672 O O . GLY A 1 93 ? 8.700 -5.670 -13.327 1.00 76.75 93 GLY A O 1
ATOM 673 N N . GLY A 1 94 ? 7.925 -4.584 -11.532 1.00 72.56 94 GLY A N 1
ATOM 674 C CA . GLY A 1 94 ? 8.694 -3.356 -11.746 1.00 72.56 94 GLY A CA 1
ATOM 675 C C . GLY A 1 94 ? 8.734 -2.488 -10.490 1.00 72.56 94 GLY A C 1
ATOM 676 O O . GLY A 1 94 ? 7.690 -2.079 -9.983 1.00 72.56 94 GLY A O 1
ATOM 677 N N . ALA A 1 95 ? 9.934 -2.214 -9.971 1.00 65.31 95 ALA A N 1
ATOM 678 C CA . ALA A 1 95 ? 10.117 -1.489 -8.707 1.00 65.31 95 ALA A CA 1
ATOM 679 C C . ALA A 1 95 ? 9.882 0.029 -8.822 1.00 65.31 95 ALA A C 1
ATOM 681 O O . ALA A 1 95 ? 9.744 0.709 -7.804 1.00 65.31 95 ALA A O 1
ATOM 682 N N . ASN A 1 96 ? 9.871 0.568 -10.049 1.00 65.25 96 ASN A N 1
ATOM 683 C CA . ASN A 1 96 ? 9.896 2.010 -10.323 1.00 65.25 96 ASN A CA 1
ATOM 684 C C . ASN A 1 96 ? 10.986 2.740 -9.506 1.00 65.25 96 ASN A C 1
ATOM 686 O O . ASN A 1 96 ? 10.774 3.832 -8.973 1.00 65.25 96 ASN A O 1
ATOM 690 N N . ALA A 1 97 ? 12.145 2.094 -9.369 1.00 52.00 97 ALA A N 1
ATOM 691 C CA . ALA A 1 97 ? 13.342 2.638 -8.746 1.00 52.00 97 ALA A CA 1
ATOM 692 C C . ALA A 1 97 ? 14.245 3.244 -9.828 1.00 52.00 97 ALA A C 1
ATOM 694 O O . ALA A 1 97 ? 14.316 2.704 -10.928 1.00 52.00 97 ALA A O 1
ATOM 695 N N . CYS A 1 98 ? 14.917 4.357 -9.518 1.00 50.03 98 CYS A N 1
ATOM 696 C CA . CYS A 1 98 ? 15.882 5.012 -10.414 1.00 50.03 98 CYS A CA 1
ATOM 697 C C . CYS A 1 98 ? 15.333 5.395 -11.806 1.00 50.03 98 CYS A C 1
ATOM 699 O O . CYS A 1 98 ? 16.089 5.491 -12.763 1.00 50.03 98 CYS A O 1
ATOM 701 N N . THR A 1 99 ? 14.027 5.647 -11.937 1.00 57.91 99 THR A N 1
ATOM 702 C CA . THR A 1 99 ? 13.389 5.949 -13.233 1.00 57.91 99 THR A CA 1
ATOM 703 C C . THR A 1 99 ? 13.548 7.402 -13.691 1.00 57.91 99 THR A C 1
ATOM 705 O O . THR A 1 99 ? 13.013 7.758 -14.737 1.00 57.91 99 THR A O 1
ATOM 708 N N . GLY A 1 100 ? 14.202 8.272 -12.907 1.00 49.66 100 GLY A N 1
ATOM 709 C CA . GLY A 1 100 ? 14.355 9.711 -13.197 1.00 49.66 100 GLY A CA 1
ATOM 710 C C . GLY A 1 100 ? 13.036 10.500 -13.283 1.00 49.66 100 GLY A C 1
ATOM 711 O O . GLY A 1 100 ? 13.044 11.719 -13.421 1.00 49.66 100 GLY A O 1
ATOM 712 N N . ALA A 1 101 ? 11.890 9.819 -13.196 1.00 51.69 101 ALA A N 1
ATOM 713 C CA . ALA A 1 101 ? 10.576 10.407 -13.349 1.00 51.69 101 ALA A CA 1
ATOM 714 C C . ALA A 1 101 ? 10.175 11.155 -12.066 1.00 51.69 101 ALA A C 1
ATOM 716 O O . ALA A 1 101 ? 10.257 10.583 -10.973 1.00 51.69 101 ALA A O 1
ATOM 717 N N . PRO A 1 102 ? 9.690 12.405 -12.173 1.00 54.88 102 PRO A N 1
ATOM 718 C CA . PRO A 1 102 ? 9.240 13.158 -11.014 1.00 54.88 102 PRO A CA 1
ATOM 719 C C . PRO A 1 102 ? 8.051 12.465 -10.336 1.00 54.88 102 PRO A C 1
ATOM 721 O O . PRO A 1 102 ? 7.181 11.886 -10.993 1.00 54.88 102 PRO A O 1
ATOM 724 N N . VAL A 1 103 ? 7.993 12.565 -9.005 1.00 55.75 103 VAL A N 1
ATOM 725 C CA . VAL A 1 103 ? 6.953 11.971 -8.139 1.00 55.75 103 VAL A CA 1
ATOM 726 C C . VAL A 1 103 ? 5.527 12.296 -8.617 1.00 55.75 103 VAL A C 1
ATOM 728 O O . VAL A 1 103 ? 4.627 11.459 -8.518 1.00 55.75 103 VAL A O 1
ATOM 731 N N . SER A 1 104 ? 5.324 13.469 -9.227 1.00 50.94 104 SER A N 1
ATOM 732 C CA . SER A 1 104 ? 4.053 13.893 -9.834 1.00 50.94 104 SER A CA 1
ATOM 733 C C . SER A 1 104 ? 3.523 12.915 -10.892 1.00 50.94 104 SER A C 1
ATOM 735 O O . SER A 1 104 ? 2.316 12.678 -10.966 1.00 50.94 104 SER A O 1
ATOM 737 N N . ARG A 1 105 ? 4.408 12.281 -11.672 1.00 51.41 105 ARG A N 1
ATOM 738 C CA . ARG A 1 105 ? 4.043 11.298 -12.706 1.00 51.41 105 ARG A CA 1
ATOM 739 C C . ARG A 1 105 ? 3.553 9.983 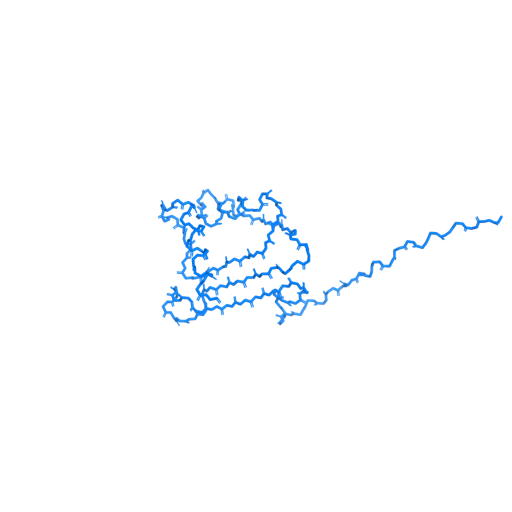-12.095 1.00 51.41 105 ARG A C 1
ATOM 741 O O . ARG A 1 105 ? 2.686 9.326 -12.669 1.00 51.41 105 ARG A O 1
ATOM 748 N N . MET A 1 106 ? 4.037 9.647 -10.898 1.00 51.84 106 MET A N 1
ATOM 749 C CA . MET A 1 106 ? 3.618 8.471 -10.131 1.00 51.84 106 MET A CA 1
ATOM 750 C C . MET A 1 106 ? 2.170 8.596 -9.635 1.00 51.84 106 MET A C 1
ATOM 752 O O . MET A 1 106 ? 1.411 7.626 -9.702 1.00 51.84 106 MET A O 1
ATOM 756 N N . ARG A 1 107 ? 1.772 9.804 -9.195 1.00 51.12 107 ARG A N 1
ATOM 757 C CA . ARG A 1 107 ? 0.394 10.130 -8.783 1.00 51.12 107 ARG A CA 1
ATOM 758 C C . ARG A 1 107 ? -0.587 9.868 -9.925 1.00 51.12 107 ARG A C 1
ATOM 760 O O . ARG A 1 107 ? -1.582 9.172 -9.748 1.00 51.12 107 ARG A O 1
ATOM 767 N N . THR A 1 108 ? -0.262 10.373 -11.112 1.00 47.56 108 THR A N 1
ATOM 768 C CA . THR A 1 108 ? -1.130 10.286 -12.292 1.00 47.56 108 THR A CA 1
ATOM 769 C C . THR A 1 108 ? -1.179 8.876 -12.881 1.00 47.56 108 THR A C 1
ATOM 771 O O . THR A 1 108 ? -2.257 8.413 -13.246 1.00 47.56 108 THR A O 1
ATOM 774 N N . ALA A 1 109 ? -0.050 8.161 -12.942 1.00 47.56 109 ALA A N 1
ATOM 775 C CA . ALA A 1 109 ? -0.010 6.801 -13.483 1.00 47.56 109 ALA A CA 1
ATOM 776 C C . ALA A 1 109 ? -0.847 5.816 -12.646 1.00 47.56 109 ALA A C 1
ATOM 778 O O . ALA A 1 109 ? -1.590 5.009 -13.204 1.00 47.56 109 ALA A O 1
ATOM 779 N N . ARG A 1 110 ? -0.789 5.923 -11.309 1.00 53.59 110 ARG A N 1
ATOM 780 C CA . ARG A 1 110 ? -1.588 5.075 -10.409 1.00 53.59 110 ARG A CA 1
ATOM 781 C C . ARG A 1 110 ? -3.070 5.463 -10.385 1.00 53.59 110 ARG A C 1
ATOM 783 O O . ARG A 1 110 ? -3.907 4.570 -10.349 1.00 53.59 110 ARG A O 1
ATOM 790 N N . GLN A 1 111 ? -3.410 6.752 -10.485 1.00 46.56 111 GLN A N 1
ATOM 791 C CA . GLN A 1 111 ? -4.811 7.199 -10.557 1.00 46.56 111 GLN A CA 1
ATOM 792 C C . GLN A 1 111 ? -5.493 6.878 -11.895 1.00 46.56 111 GLN A C 1
ATOM 794 O O . GLN A 1 111 ? -6.669 6.525 -11.904 1.00 46.56 111 GLN A O 1
ATOM 799 N N . ARG A 1 112 ? -4.784 6.978 -13.031 1.00 37.34 112 ARG A N 1
ATOM 800 C CA . ARG A 1 112 ? -5.380 6.709 -14.354 1.00 37.34 112 ARG A CA 1
ATOM 801 C C . ARG A 1 112 ? -5.754 5.242 -14.546 1.00 37.34 112 ARG A C 1
ATOM 803 O O . ARG A 1 112 ? -6.794 4.983 -15.137 1.00 37.34 112 ARG A O 1
ATOM 810 N N . LYS A 1 113 ? -4.957 4.300 -14.031 1.00 42.56 113 LYS A N 1
ATOM 811 C CA . LYS A 1 113 ? -5.248 2.861 -14.169 1.00 42.56 113 LYS A CA 1
ATOM 812 C C . LYS A 1 113 ? -6.461 2.428 -13.325 1.00 42.56 113 LYS A C 1
ATOM 814 O O . LYS A 1 113 ? -7.227 1.587 -13.764 1.00 42.56 113 LYS A O 1
ATOM 819 N N . LEU A 1 114 ? -6.674 3.058 -12.167 1.00 43.38 114 LEU A N 1
ATOM 820 C CA . LEU A 1 114 ? -7.844 2.846 -11.297 1.00 43.38 114 LEU A CA 1
ATOM 821 C C . LEU A 1 114 ? -9.142 3.470 -11.811 1.00 43.38 114 LEU A C 1
ATOM 823 O O . LEU A 1 114 ? -10.200 3.126 -11.322 1.00 43.38 114 LEU A O 1
ATOM 827 N N . ARG A 1 115 ? -9.075 4.420 -12.746 1.00 34.69 115 ARG A N 1
ATOM 828 C CA . ARG A 1 115 ? -10.272 4.999 -13.374 1.00 34.69 115 ARG A CA 1
ATOM 829 C C . ARG A 1 115 ? -10.805 4.164 -14.540 1.00 34.69 115 ARG A C 1
ATOM 831 O O . ARG A 1 115 ? -11.850 4.502 -15.078 1.00 34.69 115 ARG A O 1
ATOM 838 N N . GLN A 1 116 ? -10.060 3.149 -14.972 1.00 36.84 116 GLN A N 1
ATOM 839 C CA . GLN A 1 116 ? -10.405 2.301 -16.117 1.00 36.84 116 GLN A CA 1
ATOM 840 C C . GLN A 1 116 ? -11.055 0.969 -15.703 1.00 36.84 116 GLN A C 1
ATOM 842 O O . GLN A 1 116 ? -11.399 0.179 -16.578 1.00 36.84 116 GLN A O 1
ATOM 847 N N . HIS A 1 117 ? -11.233 0.739 -14.400 1.00 36.88 117 HIS A N 1
ATOM 848 C CA . HIS A 1 117 ? -11.875 -0.427 -13.794 1.00 36.88 117 HIS A CA 1
ATOM 849 C C . HIS A 1 117 ? -12.684 0.021 -12.581 1.00 36.88 117 HIS A C 1
ATOM 851 O O . HIS A 1 117 ? -13.715 -0.624 -12.307 1.00 36.88 117 HIS A O 1
#

Sequence (117 aa):
MSSLQDESEAVGKVAGKLVRTQGVTSPAGFRAAGIPAGIKVSGRSDLALVFNEGPDFAAAGVFTRNKVKAAPVLWSQQVLSTGRLRAVILNSGGANACTGAPVSRMRTARQRKLRQH

Secondary structure (DSSP, 8-state):
-------------------TT--TTSSTTEEEEEE--S-STT-S--EEEEEE-SS--B--------SS--HHHHHHHHHHTTSB-SEEEEE-S----S----HHHHHHHHHHHHT--